Protein 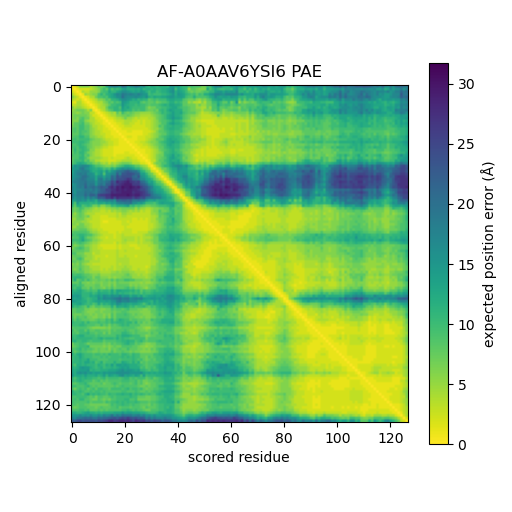AF-A0AAV6YSI6-F1 (afdb_monomer)

Secondary structure (DSSP, 8-state):
-EETTEEPPPPPPP--EEEEETTEEEE---GGGS--------TT--SEEEEE---SSSSS-PPPEEEEE--TTTEEE-TTSSS-EEEPTTEEEETTEEEETTPBPSS-TTEEEETTTEEEEEEE---

Sequence (127 aa):
QYSGGRWILLEPVLTDATFRNPRAVDCQIPLDVAQSDGMEPVDEKPIARWRVKVSNDGDLFSNFKSMTLYDGACQTCDPLSDGLCTLKEKTCNIDGLCYAEGDPNPTSPCLLCKPSVSKLTWSIAES

Mean predicted aligned error: 8.45 Å

Nearest PDB structures (foldseek):
  4nzd-assembly1_A  TM=4.427E-01  e=7.803E+00  Homo sapiens

Organism: Engystomops pustulosus (NCBI:txid76066)

Solvent-accessible surface area (backbone atoms only — not comparable to full-atom values): 8100 Å² total; per-residue (Å²): 78,78,58,95,94,41,82,46,85,66,85,87,81,88,69,76,64,49,83,72,52,103,89,44,67,49,64,74,79,76,64,83,75,44,67,62,85,69,100,64,100,57,79,36,61,45,64,33,74,48,73,49,62,56,57,91,79,83,77,64,64,50,77,70,44,82,46,76,45,58,57,73,88,35,39,50,64,50,90,85,46,101,57,54,27,40,62,41,85,62,27,17,48,44,95,88,40,72,39,48,56,67,41,58,40,95,90,45,73,62,24,19,28,36,40,91,83,33,37,58,48,78,33,77,60,82,132

Structure (mmCIF, N/CA/C/O backbone):
data_AF-A0AAV6YSI6-F1
#
_entry.id   AF-A0AAV6YSI6-F1
#
loop_
_atom_site.group_PDB
_atom_site.id
_atom_site.type_symbol
_atom_site.label_atom_id
_atom_site.label_alt_id
_atom_site.label_comp_id
_atom_site.label_asym_id
_atom_site.label_entity_id
_atom_site.label_seq_id
_atom_site.pdbx_PDB_ins_code
_atom_site.Cartn_x
_atom_site.Cartn_y
_atom_site.Cartn_z
_atom_site.occupancy
_atom_site.B_iso_or_equiv
_atom_site.auth_seq_id
_atom_site.auth_comp_id
_atom_site.auth_asym_id
_atom_site.auth_atom_id
_atom_site.pdbx_PDB_model_num
ATOM 1 N N . GLN A 1 1 ? 4.072 -12.914 -2.400 1.00 61.34 1 GLN A N 1
ATOM 2 C CA . GLN A 1 1 ? 3.377 -13.590 -1.281 1.00 61.34 1 GLN A CA 1
ATOM 3 C C . GLN A 1 1 ? 4.213 -13.464 -0.014 1.00 61.34 1 GLN A C 1
ATOM 5 O O . GLN A 1 1 ? 5.431 -13.438 -0.126 1.00 61.34 1 GLN A O 1
ATOM 10 N N . TYR A 1 2 ? 3.612 -13.369 1.172 1.00 60.16 2 TYR A N 1
ATOM 11 C CA . TYR A 1 2 ? 4.352 -13.383 2.440 1.00 60.16 2 TYR A CA 1
ATOM 12 C C . TYR A 1 2 ? 4.122 -14.711 3.160 1.00 60.16 2 TYR A C 1
ATOM 14 O O . TYR A 1 2 ? 2.977 -15.065 3.419 1.00 60.16 2 TYR A O 1
ATOM 22 N N . SER A 1 3 ? 5.188 -15.447 3.473 1.00 62.44 3 SER A N 1
ATOM 23 C CA . SER A 1 3 ? 5.100 -16.737 4.167 1.00 62.44 3 SER A CA 1
ATOM 24 C C . SER A 1 3 ? 6.319 -16.943 5.066 1.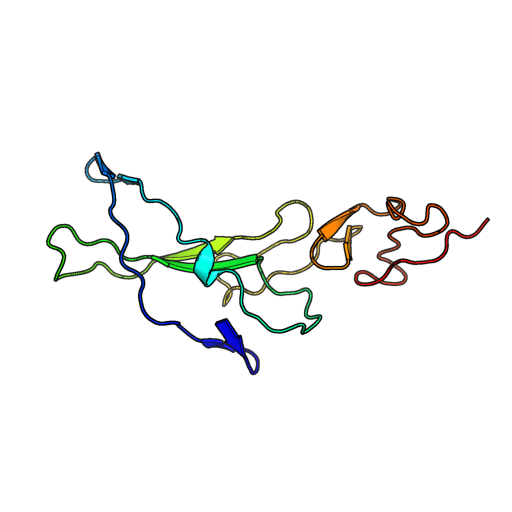00 62.44 3 SER A C 1
ATOM 26 O O . SER A 1 3 ? 7.438 -16.584 4.695 1.00 62.44 3 SER A O 1
ATOM 28 N N . GLY A 1 4 ? 6.100 -17.464 6.279 1.00 60.56 4 GLY A N 1
ATOM 29 C CA . GLY A 1 4 ? 7.172 -17.760 7.238 1.00 60.56 4 GLY A CA 1
ATOM 30 C C . GLY A 1 4 ? 8.029 -16.552 7.643 1.00 60.56 4 GLY A C 1
ATOM 31 O O . GLY A 1 4 ? 9.232 -16.702 7.829 1.00 60.56 4 GLY A O 1
ATOM 32 N N . GLY A 1 5 ? 7.443 -15.350 7.722 1.00 63.06 5 GLY A N 1
ATOM 33 C CA . GLY A 1 5 ? 8.166 -14.130 8.110 1.00 63.06 5 GLY A CA 1
ATOM 34 C C . GLY A 1 5 ? 8.964 -13.457 6.986 1.00 63.06 5 GLY A C 1
ATOM 35 O O . GLY A 1 5 ? 9.754 -12.556 7.253 1.00 63.06 5 GLY A O 1
ATOM 36 N N . ARG A 1 6 ? 8.798 -13.887 5.726 1.00 68.06 6 ARG A N 1
ATOM 37 C CA . ARG A 1 6 ? 9.542 -13.331 4.588 1.00 68.06 6 ARG A CA 1
ATOM 38 C C . ARG A 1 6 ? 8.677 -13.176 3.341 1.00 68.06 6 ARG A C 1
ATOM 40 O O . ARG A 1 6 ? 7.799 -13.988 3.052 1.00 68.06 6 ARG A O 1
ATOM 47 N N . TRP A 1 7 ? 8.989 -12.156 2.545 1.00 68.06 7 TRP A N 1
ATOM 48 C CA . TRP A 1 7 ? 8.431 -12.000 1.205 1.00 68.06 7 TRP A CA 1
ATOM 49 C C . TRP A 1 7 ? 9.021 -13.024 0.235 1.00 68.06 7 TRP A C 1
ATOM 51 O O . TRP A 1 7 ? 10.231 -13.080 0.011 1.00 68.06 7 TRP A O 1
ATOM 61 N N . ILE A 1 8 ? 8.138 -13.801 -0.376 1.00 72.56 8 ILE A N 1
ATOM 62 C CA . ILE A 1 8 ? 8.409 -14.707 -1.485 1.00 72.56 8 ILE A CA 1
ATOM 63 C C . ILE A 1 8 ? 7.997 -14.001 -2.777 1.00 72.56 8 ILE A C 1
ATOM 65 O O . ILE A 1 8 ? 6.864 -13.514 -2.909 1.00 72.56 8 ILE A O 1
ATOM 69 N N . LEU A 1 9 ? 8.933 -13.933 -3.723 1.00 73.88 9 LEU A N 1
ATOM 70 C CA . LEU A 1 9 ? 8.659 -13.444 -5.069 1.00 73.88 9 LEU A CA 1
ATOM 71 C C . LEU A 1 9 ? 7.838 -14.486 -5.816 1.00 73.88 9 LEU A C 1
ATOM 73 O O . LEU A 1 9 ? 8.229 -15.648 -5.889 1.00 73.88 9 LEU A O 1
ATOM 77 N N . LEU A 1 10 ? 6.704 -14.041 -6.343 1.00 74.31 10 LEU A N 1
ATOM 78 C CA . LEU A 1 10 ? 5.900 -14.825 -7.267 1.00 74.31 10 LEU A CA 1
ATOM 79 C C . LEU A 1 10 ? 6.513 -14.757 -8.668 1.00 74.31 10 LEU A C 1
ATOM 81 O O . LEU A 1 10 ? 7.452 -13.987 -8.907 1.00 74.31 10 LEU A O 1
ATOM 85 N N . GLU A 1 11 ? 5.983 -15.572 -9.576 1.00 80.62 11 GLU A N 1
ATOM 86 C CA . GLU A 1 11 ? 6.378 -15.533 -10.980 1.00 80.62 11 GLU A CA 1
ATOM 87 C C . GLU A 1 11 ? 6.220 -14.110 -11.545 1.00 80.62 11 GLU A C 1
ATOM 89 O O . GLU A 1 11 ? 5.257 -13.407 -11.214 1.00 80.62 11 GLU A O 1
ATOM 94 N N . PRO A 1 12 ? 7.190 -13.637 -12.345 1.00 82.31 12 PRO A N 1
ATOM 95 C CA . PRO A 1 12 ? 7.142 -12.294 -12.892 1.00 82.31 12 PRO A CA 1
ATOM 96 C C . PRO A 1 12 ? 5.983 -12.170 -13.881 1.00 82.31 12 PRO A C 1
ATOM 98 O O . PRO A 1 12 ? 5.904 -12.906 -14.861 1.00 82.31 12 PRO A O 1
ATOM 101 N N . VAL A 1 13 ? 5.114 -11.192 -13.641 1.00 86.50 13 VAL A N 1
ATOM 102 C CA . VAL A 1 13 ? 4.039 -10.824 -14.563 1.00 86.50 13 VAL A CA 1
ATOM 103 C C . VAL A 1 13 ? 4.532 -9.690 -15.454 1.00 86.50 13 VAL A C 1
ATOM 105 O O . VAL A 1 13 ? 4.959 -8.646 -14.955 1.00 86.50 13 VAL A O 1
ATOM 108 N N . LEU A 1 14 ? 4.478 -9.901 -16.768 1.00 88.50 14 LEU A N 1
ATOM 109 C CA . LEU A 1 14 ? 4.740 -8.862 -17.758 1.00 88.50 14 LEU A CA 1
ATOM 110 C C . LEU A 1 14 ? 3.450 -8.092 -18.036 1.00 88.50 14 LEU A C 1
ATOM 112 O O . LEU A 1 14 ? 2.384 -8.681 -18.191 1.00 88.50 14 LEU A O 1
ATOM 116 N N . THR A 1 15 ? 3.562 -6.770 -18.082 1.00 90.12 15 THR A N 1
ATOM 117 C CA . THR A 1 15 ? 2.461 -5.862 -18.404 1.00 90.12 15 THR A CA 1
ATOM 118 C C . THR A 1 15 ? 2.960 -4.840 -19.412 1.00 90.12 15 THR A C 1
ATOM 120 O O . THR A 1 15 ? 4.096 -4.366 -19.304 1.00 90.12 15 THR A O 1
ATOM 123 N N . ASP A 1 16 ? 2.122 -4.513 -20.390 1.00 91.44 16 ASP A N 1
ATOM 124 C CA . ASP A 1 16 ? 2.438 -3.467 -21.351 1.00 91.44 16 ASP A CA 1
ATOM 125 C C . ASP A 1 16 ? 2.460 -2.104 -20.653 1.00 91.44 16 ASP A C 1
ATOM 127 O O . ASP A 1 16 ? 1.635 -1.790 -19.786 1.00 91.44 16 ASP A O 1
ATOM 131 N N . ALA A 1 17 ? 3.416 -1.268 -21.052 1.00 93.44 17 ALA A N 1
ATOM 132 C CA . ALA A 1 17 ? 3.567 0.081 -20.535 1.00 93.44 17 ALA A CA 1
ATOM 133 C C . ALA A 1 17 ? 3.472 1.106 -21.668 1.00 93.44 17 ALA A C 1
ATOM 135 O O . ALA A 1 17 ? 4.018 0.929 -22.755 1.00 93.44 17 ALA A O 1
ATOM 136 N N . THR A 1 18 ? 2.806 2.222 -21.396 1.00 95.31 18 THR A N 1
ATOM 137 C CA . THR A 1 18 ? 2.740 3.365 -22.302 1.00 95.31 18 THR A CA 1
ATOM 138 C C . THR A 1 18 ? 3.902 4.305 -22.013 1.00 95.31 18 THR A C 1
ATOM 140 O O . THR A 1 18 ? 4.038 4.828 -20.904 1.00 95.31 18 THR A O 1
ATOM 143 N N . PHE A 1 19 ? 4.741 4.555 -23.017 1.00 94.69 19 PHE A N 1
ATOM 144 C CA . PHE A 1 19 ? 5.813 5.538 -22.904 1.00 94.69 19 PHE A CA 1
ATOM 145 C C . PHE A 1 19 ? 5.244 6.951 -22.723 1.00 94.69 19 PHE A C 1
ATOM 147 O O . PHE A 1 19 ? 4.370 7.379 -23.479 1.00 94.69 19 PHE A O 1
ATOM 154 N N . ARG A 1 20 ? 5.764 7.696 -21.739 1.00 96.50 20 ARG A N 1
ATOM 155 C CA . ARG A 1 20 ? 5.401 9.105 -21.524 1.00 96.50 20 ARG A CA 1
ATOM 156 C C . ARG A 1 20 ? 6.527 10.044 -21.905 1.00 96.50 20 ARG A C 1
ATOM 158 O O . ARG A 1 20 ? 6.322 10.979 -22.670 1.00 96.50 20 ARG A O 1
ATOM 165 N N . ASN A 1 21 ? 7.707 9.819 -21.343 1.00 94.88 21 ASN A N 1
ATOM 166 C CA . ASN A 1 21 ? 8.926 10.566 -21.630 1.00 94.88 21 ASN A CA 1
ATOM 167 C C . ASN A 1 21 ? 10.140 9.752 -21.136 1.00 94.88 21 ASN A C 1
ATOM 169 O O . ASN A 1 21 ? 9.955 8.739 -20.463 1.00 94.88 21 ASN A O 1
ATOM 173 N N . PRO A 1 22 ? 11.390 10.180 -21.394 1.00 92.12 22 PRO A N 1
ATOM 174 C CA . PRO A 1 22 ? 12.576 9.409 -21.004 1.00 92.12 22 PRO A CA 1
ATOM 175 C C . PRO A 1 22 ? 12.734 9.117 -19.500 1.00 92.12 22 PRO A C 1
ATOM 177 O O . PRO A 1 22 ? 13.629 8.368 -19.124 1.00 92.12 22 PRO A O 1
ATOM 180 N N . ARG A 1 23 ? 11.915 9.718 -18.625 1.00 91.06 23 ARG A N 1
ATOM 181 C CA . ARG A 1 23 ? 11.923 9.487 -17.173 1.00 91.06 23 ARG A CA 1
ATOM 182 C C . ARG A 1 23 ? 10.655 8.806 -16.652 1.00 91.06 23 ARG A C 1
ATOM 184 O O . ARG A 1 23 ? 10.592 8.544 -15.455 1.00 91.06 23 ARG A O 1
ATOM 191 N N . ALA A 1 24 ? 9.657 8.549 -17.499 1.00 93.19 24 ALA A N 1
ATOM 192 C CA . ALA A 1 24 ? 8.361 8.042 -17.060 1.00 93.19 24 ALA A CA 1
ATOM 193 C C . ALA A 1 24 ? 7.686 7.130 -18.094 1.00 93.19 24 ALA A C 1
ATOM 195 O O . ALA A 1 24 ? 7.641 7.422 -19.293 1.00 93.19 24 ALA A O 1
ATOM 196 N N . VAL A 1 25 ? 7.096 6.053 -17.580 1.00 94.38 25 VAL A N 1
ATOM 197 C CA . VAL A 1 25 ? 6.209 5.127 -18.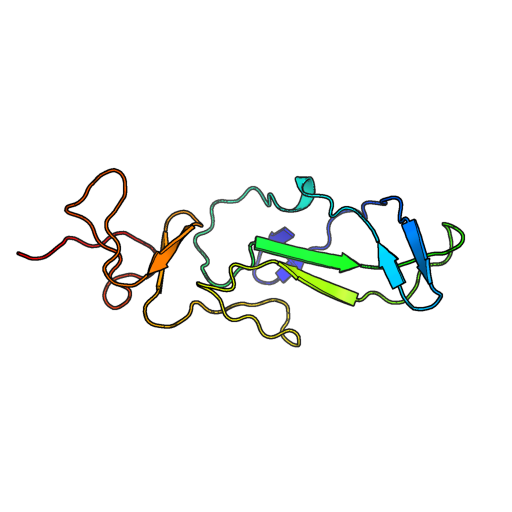286 1.00 94.38 25 VAL A CA 1
ATOM 198 C C . VAL A 1 25 ? 4.993 4.861 -17.400 1.00 94.38 25 VAL A C 1
ATOM 200 O O . VAL A 1 25 ? 5.131 4.833 -16.176 1.00 94.38 25 VAL A O 1
ATOM 203 N N . ASP A 1 26 ? 3.832 4.645 -18.010 1.00 93.94 26 ASP A N 1
ATOM 204 C CA . ASP A 1 26 ? 2.591 4.327 -17.299 1.00 93.94 26 ASP A CA 1
ATOM 205 C C . ASP A 1 26 ? 2.225 2.861 -17.555 1.00 93.94 26 ASP A C 1
ATOM 207 O O . ASP A 1 26 ? 2.225 2.420 -18.702 1.00 93.94 26 ASP A O 1
ATOM 211 N N . CYS A 1 27 ? 1.890 2.100 -16.514 1.00 90.69 27 CYS A N 1
ATOM 212 C CA . CYS A 1 27 ? 1.456 0.706 -16.635 1.00 90.69 27 CYS A CA 1
ATOM 213 C C . CYS A 1 27 ? 0.290 0.414 -15.690 1.00 90.69 27 CYS A C 1
ATOM 215 O O . CYS A 1 27 ? 0.118 1.085 -14.669 1.00 90.69 27 CYS A O 1
ATOM 217 N N . GLN A 1 28 ? -0.523 -0.581 -16.043 1.00 88.56 28 GLN A N 1
ATOM 218 C CA . GLN A 1 28 ? -1.583 -1.071 -15.166 1.00 88.56 28 GLN A CA 1
ATOM 219 C C . GLN A 1 28 ? -0.999 -2.065 -14.163 1.00 88.56 28 GLN A C 1
ATOM 221 O O . GLN A 1 28 ? -0.223 -2.950 -14.532 1.00 88.56 28 GLN A O 1
ATOM 226 N N . ILE A 1 29 ? -1.375 -1.914 -12.892 1.00 83.12 29 ILE A N 1
ATOM 227 C CA . ILE A 1 29 ? -0.924 -2.807 -11.825 1.00 83.12 29 ILE A CA 1
ATOM 228 C C . ILE A 1 29 ? -1.728 -4.113 -11.920 1.00 83.12 29 ILE A C 1
ATOM 230 O O . ILE A 1 29 ? -2.958 -4.056 -11.874 1.00 83.12 29 ILE A O 1
ATOM 234 N N . PRO A 1 30 ? -1.076 -5.285 -12.023 1.00 77.00 30 PRO A N 1
ATOM 235 C CA . PRO A 1 30 ? -1.776 -6.562 -12.019 1.00 77.00 30 PRO A CA 1
ATOM 236 C C . PRO A 1 30 ? -2.356 -6.827 -10.621 1.00 77.00 30 PRO A C 1
ATOM 238 O O . PRO A 1 30 ? -1.623 -7.132 -9.675 1.00 77.00 30 PRO A O 1
ATOM 241 N N . LEU A 1 31 ? -3.677 -6.669 -10.491 1.00 65.75 31 LEU A N 1
ATOM 242 C CA . LEU A 1 31 ? -4.420 -6.818 -9.232 1.00 65.75 31 LEU A CA 1
ATOM 243 C C . LEU A 1 31 ? -4.573 -8.284 -8.801 1.00 65.75 31 LEU A C 1
ATOM 245 O O . LEU A 1 31 ? -4.685 -8.556 -7.608 1.00 65.75 31 LEU A O 1
ATOM 249 N N . ASP A 1 32 ? -4.486 -9.227 -9.740 1.00 60.31 32 ASP A N 1
ATOM 250 C CA . ASP A 1 32 ? -4.678 -10.664 -9.484 1.00 60.31 32 ASP A CA 1
ATOM 251 C C . ASP A 1 32 ? -3.591 -11.264 -8.572 1.00 60.31 32 ASP A C 1
ATOM 253 O O . ASP A 1 32 ? -3.775 -12.308 -7.957 1.00 60.31 32 ASP A O 1
ATOM 257 N N . VAL A 1 33 ? -2.456 -10.573 -8.432 1.00 53.81 33 VAL A N 1
ATOM 258 C CA . VAL A 1 33 ? -1.310 -10.992 -7.605 1.00 53.81 33 VAL A CA 1
ATOM 259 C C . VAL A 1 33 ? -1.414 -10.467 -6.161 1.00 53.81 33 VAL A C 1
ATOM 261 O O . VAL A 1 33 ? -0.666 -10.898 -5.282 1.00 53.81 33 VAL A O 1
ATOM 264 N N . ALA A 1 34 ? -2.335 -9.531 -5.897 1.00 50.22 34 ALA A N 1
ATOM 265 C CA . ALA A 1 34 ? -2.535 -8.926 -4.578 1.00 50.22 34 ALA A CA 1
ATOM 266 C C . ALA A 1 34 ? -3.339 -9.818 -3.618 1.00 50.22 34 ALA A C 1
ATOM 268 O O . ALA A 1 34 ? -3.312 -9.601 -2.410 1.00 50.22 34 ALA A O 1
ATOM 269 N N . GLN A 1 35 ? -4.013 -10.850 -4.126 1.00 47.72 35 GLN A N 1
ATOM 270 C CA . GLN A 1 35 ? -4.716 -11.821 -3.296 1.00 47.72 35 GLN A CA 1
ATOM 271 C C . GLN A 1 35 ? -3.755 -12.948 -2.913 1.00 47.72 35 GLN A C 1
ATOM 273 O O . GLN A 1 35 ? -3.776 -14.036 -3.483 1.00 47.72 35 GLN A O 1
ATOM 278 N N . SER A 1 36 ? -2.871 -12.699 -1.940 1.00 44.56 36 SER A N 1
ATOM 279 C CA . SER A 1 36 ? -2.302 -13.827 -1.205 1.00 44.56 36 SER A CA 1
ATOM 280 C C . SER A 1 36 ? -3.407 -14.424 -0.343 1.00 44.56 36 SER A C 1
ATOM 282 O O . SER A 1 36 ? -3.653 -13.963 0.768 1.00 44.56 36 SER A O 1
ATOM 284 N N . ASP A 1 37 ? -4.068 -15.424 -0.914 1.00 43.62 37 ASP A N 1
ATOM 285 C CA . ASP A 1 37 ? -4.896 -16.408 -0.233 1.00 43.62 37 ASP A CA 1
ATOM 286 C C . ASP A 1 37 ? -4.161 -16.908 1.025 1.00 43.62 37 ASP A C 1
ATOM 288 O O . ASP A 1 37 ? -3.021 -17.383 0.951 1.00 43.62 37 ASP A O 1
ATOM 292 N N . GLY A 1 38 ? -4.762 -16.682 2.193 1.00 39.94 38 GLY A N 1
ATOM 293 C CA . GLY A 1 38 ? -4.138 -16.944 3.488 1.00 39.94 38 GLY A CA 1
ATOM 294 C C . GLY A 1 38 ? -4.599 -15.977 4.571 1.00 39.94 38 GLY A C 1
ATOM 295 O O . GLY A 1 38 ? -3.942 -14.976 4.850 1.00 39.94 38 GLY A O 1
ATOM 296 N N . MET A 1 39 ? -5.725 -16.324 5.191 1.00 39.59 39 MET A N 1
ATOM 297 C CA . MET A 1 39 ? -6.249 -15.772 6.438 1.00 39.59 39 MET A CA 1
ATOM 298 C C . MET A 1 39 ? -5.233 -15.957 7.579 1.00 39.59 39 MET A C 1
ATOM 300 O O . MET A 1 39 ? -5.317 -16.895 8.359 1.00 39.59 39 MET A O 1
ATOM 304 N N . GLU A 1 40 ? -4.249 -15.067 7.651 1.00 45.12 40 GLU A N 1
ATOM 305 C CA . GLU A 1 40 ? -3.341 -14.915 8.785 1.00 45.12 40 GLU A CA 1
ATOM 306 C C . GLU A 1 40 ? -3.525 -13.485 9.312 1.00 45.12 40 GLU A C 1
ATOM 308 O O . GLU A 1 40 ? -3.123 -12.545 8.613 1.00 45.12 40 GLU A O 1
ATOM 313 N N . PRO A 1 41 ? -4.134 -13.294 10.498 1.00 47.31 41 PRO A N 1
ATOM 314 C CA . PRO A 1 41 ? -4.322 -11.984 11.110 1.00 47.31 41 PRO A CA 1
ATOM 315 C C . PRO A 1 41 ? -2.954 -11.460 11.551 1.00 47.31 41 PRO A C 1
ATOM 317 O O . PRO A 1 41 ? -2.490 -11.709 12.660 1.00 47.31 41 PRO A O 1
ATOM 320 N N . VAL A 1 42 ? -2.243 -10.821 10.627 1.00 51.44 42 VAL A N 1
ATOM 321 C CA . VAL A 1 42 ? -0.958 -10.183 10.902 1.00 51.44 42 VAL A CA 1
ATOM 322 C C . VAL A 1 42 ? -1.012 -8.782 10.318 1.00 51.44 42 VAL A C 1
ATOM 324 O O . VAL A 1 42 ? -0.655 -8.538 9.165 1.00 51.44 42 VAL A O 1
ATOM 327 N N . ASP A 1 43 ? -1.469 -7.873 11.166 1.00 60.16 43 ASP A N 1
ATOM 328 C CA . ASP A 1 43 ? -1.762 -6.448 10.974 1.00 60.16 43 ASP A CA 1
ATOM 329 C C . ASP A 1 43 ? -0.612 -5.537 10.569 1.00 60.16 43 ASP A C 1
ATOM 331 O O . ASP A 1 43 ? -0.749 -4.316 10.482 1.00 60.16 43 ASP A O 1
ATOM 335 N N . GLU A 1 44 ? 0.524 -6.136 10.259 1.00 58.53 44 GLU A N 1
ATOM 336 C CA . GLU A 1 44 ? 1.720 -5.446 9.800 1.00 58.53 44 GLU A CA 1
ATOM 337 C C . GLU A 1 44 ? 1.926 -5.580 8.287 1.00 58.53 44 GLU A C 1
ATOM 339 O O . GLU A 1 44 ? 2.910 -5.084 7.729 1.00 58.53 44 GLU A O 1
ATOM 344 N N . LYS A 1 45 ? 1.011 -6.269 7.595 1.00 62.97 45 LYS A N 1
ATOM 345 C CA . LYS A 1 45 ? 1.153 -6.547 6.168 1.00 62.97 45 LYS A CA 1
ATOM 346 C C . LYS A 1 45 ? 0.490 -5.452 5.320 1.00 62.97 45 LYS A C 1
ATOM 348 O O . LYS A 1 45 ? -0.677 -5.125 5.545 1.00 62.97 45 LYS A O 1
ATOM 353 N N . PRO A 1 46 ? 1.206 -4.889 4.332 1.00 66.44 46 PRO A N 1
ATOM 354 C CA . PRO A 1 46 ? 0.600 -4.052 3.307 1.00 66.44 46 PRO A CA 1
ATOM 355 C C . PRO A 1 46 ? -0.360 -4.874 2.444 1.00 66.44 46 PRO A C 1
ATOM 357 O O . PRO A 1 46 ? -0.180 -6.082 2.291 1.00 66.44 46 PRO A O 1
ATOM 360 N N . ILE A 1 47 ? -1.314 -4.189 1.810 1.00 76.50 47 ILE A N 1
ATOM 361 C CA . ILE A 1 47 ? -2.266 -4.766 0.849 1.00 76.50 47 ILE A CA 1
ATOM 362 C C . ILE A 1 47 ? -1.522 -5.555 -0.239 1.00 76.50 47 ILE A C 1
ATOM 364 O O . ILE A 1 47 ? -1.930 -6.655 -0.594 1.00 76.50 47 ILE A O 1
ATOM 368 N N . ALA A 1 48 ? -0.415 -5.015 -0.762 1.00 78.38 48 ALA A N 1
ATOM 369 C CA . ALA A 1 48 ? 0.432 -5.716 -1.726 1.00 78.38 48 ALA A CA 1
ATOM 370 C C . ALA A 1 48 ? 1.836 -5.102 -1.841 1.00 78.38 48 ALA A C 1
ATOM 372 O O . ALA A 1 48 ? 2.071 -3.946 -1.480 1.00 78.38 48 ALA A O 1
ATOM 373 N N . ARG A 1 49 ? 2.787 -5.869 -2.393 1.00 81.38 49 ARG A N 1
ATOM 374 C CA . ARG A 1 49 ? 4.154 -5.405 -2.676 1.00 81.38 49 ARG A CA 1
ATOM 375 C C . ARG A 1 49 ? 4.686 -6.001 -3.978 1.00 81.38 49 ARG A C 1
ATOM 377 O O . ARG A 1 49 ? 4.643 -7.214 -4.169 1.00 81.38 49 ARG A O 1
ATOM 384 N N . TRP A 1 50 ? 5.262 -5.155 -4.830 1.00 85.50 50 TRP A N 1
ATOM 385 C CA . TRP A 1 50 ? 5.856 -5.531 -6.116 1.00 85.50 50 TRP A CA 1
ATOM 386 C C . TRP A 1 50 ? 7.318 -5.102 -6.210 1.00 85.50 50 TRP A C 1
ATOM 388 O O . TRP A 1 50 ? 7.745 -4.119 -5.603 1.00 85.50 50 TRP A O 1
ATOM 398 N N . ARG A 1 51 ? 8.085 -5.828 -7.026 1.00 87.94 51 ARG A N 1
ATOM 399 C CA . ARG A 1 51 ? 9.387 -5.388 -7.537 1.00 87.94 51 ARG A CA 1
ATOM 400 C C . ARG A 1 51 ? 9.220 -5.056 -9.013 1.00 87.94 51 ARG A C 1
ATOM 402 O O . ARG A 1 51 ? 9.139 -5.957 -9.838 1.00 87.94 51 ARG A O 1
ATOM 409 N N . VAL A 1 52 ? 9.159 -3.771 -9.326 1.00 90.19 52 VAL A N 1
ATOM 410 C CA . VAL A 1 52 ? 8.917 -3.266 -10.677 1.00 90.19 52 VAL A CA 1
ATOM 411 C C . VAL A 1 52 ? 10.242 -3.123 -11.410 1.00 90.19 52 VAL A C 1
ATOM 413 O O . VAL A 1 52 ? 11.196 -2.561 -10.870 1.00 90.19 52 VAL A O 1
ATOM 416 N N . LYS A 1 53 ? 10.295 -3.629 -12.639 1.00 93.00 53 LYS A N 1
ATOM 417 C CA . LYS A 1 53 ? 11.405 -3.453 -13.577 1.00 93.00 53 LYS A CA 1
ATOM 418 C C . LYS A 1 53 ? 10.847 -2.945 -14.898 1.00 93.00 53 LYS A C 1
ATOM 420 O O . LYS A 1 53 ? 9.717 -3.275 -15.242 1.00 93.00 53 LYS A O 1
ATOM 425 N N . VAL A 1 54 ? 11.648 -2.178 -15.628 1.00 93.56 54 VAL A N 1
ATOM 426 C CA . VAL A 1 54 ? 11.268 -1.634 -16.935 1.00 93.56 54 VAL A CA 1
ATOM 427 C C . VAL A 1 54 ? 12.269 -2.112 -17.977 1.00 93.56 54 VAL A C 1
ATOM 429 O O . VAL A 1 54 ? 13.470 -2.161 -17.706 1.00 93.56 54 VAL A O 1
ATOM 432 N N . SER A 1 55 ? 11.767 -2.465 -19.153 1.00 93.62 55 SER A N 1
ATOM 433 C CA . SER A 1 55 ? 12.553 -2.786 -20.340 1.00 93.62 55 SER A CA 1
ATOM 434 C C . SER A 1 55 ? 12.000 -1.999 -21.527 1.00 93.62 55 SER A C 1
ATOM 436 O O . SER A 1 55 ? 10.803 -1.714 -21.584 1.00 93.62 55 SER A O 1
ATOM 438 N N . ASN A 1 56 ? 12.881 -1.612 -22.444 1.00 92.06 56 ASN A N 1
ATOM 439 C CA . ASN A 1 56 ? 12.535 -0.979 -23.715 1.00 92.06 56 ASN A CA 1
ATOM 440 C C . ASN A 1 56 ? 12.592 -1.950 -24.908 1.00 92.06 56 ASN A C 1
ATOM 442 O O . ASN A 1 56 ? 12.200 -1.552 -26.001 1.00 92.06 56 ASN A O 1
ATOM 446 N N . ASP A 1 57 ? 13.099 -3.171 -24.719 1.00 90.94 57 ASP A N 1
ATOM 447 C CA . ASP A 1 57 ? 13.269 -4.194 -25.761 1.00 90.94 57 ASP A CA 1
ATOM 448 C C . ASP A 1 57 ? 12.567 -5.526 -25.439 1.00 90.94 57 ASP A C 1
ATOM 450 O O . ASP A 1 57 ? 12.436 -6.372 -26.314 1.00 90.94 57 ASP A O 1
ATOM 454 N N . GLY A 1 58 ? 12.066 -5.694 -24.213 1.00 89.00 58 GLY A N 1
ATOM 455 C CA . GLY A 1 58 ? 11.421 -6.918 -23.736 1.00 89.00 58 GLY A CA 1
ATOM 456 C C . GLY A 1 58 ? 12.391 -7.981 -23.212 1.00 89.00 58 GLY A C 1
ATOM 457 O O . GLY A 1 58 ? 11.938 -8.933 -22.580 1.00 89.00 58 GLY A O 1
ATOM 458 N N . ASP A 1 59 ? 13.702 -7.793 -23.393 1.00 89.62 59 ASP A N 1
ATOM 459 C CA . ASP A 1 59 ? 14.737 -8.780 -23.071 1.00 89.62 59 ASP A CA 1
ATOM 460 C C . ASP A 1 59 ? 15.637 -8.308 -21.921 1.00 89.62 59 ASP A C 1
ATOM 462 O O . ASP A 1 59 ? 15.858 -9.030 -20.941 1.00 89.62 59 ASP A O 1
ATOM 466 N N . LEU A 1 60 ? 16.147 -7.075 -21.998 1.00 93.75 60 LEU A N 1
ATOM 467 C CA . LEU A 1 60 ? 16.996 -6.487 -20.972 1.00 93.75 60 LEU A CA 1
ATOM 468 C C . LEU A 1 60 ? 16.175 -5.586 -20.051 1.00 93.75 60 LEU A C 1
ATOM 470 O O . LEU A 1 60 ? 15.596 -4.581 -20.460 1.00 93.75 60 LEU A O 1
ATOM 474 N N . PHE A 1 61 ? 16.172 -5.920 -18.763 1.00 93.62 61 PHE A N 1
ATOM 475 C CA . PHE A 1 61 ? 15.418 -5.189 -17.748 1.00 93.62 61 PHE A CA 1
ATOM 476 C C . PHE A 1 61 ? 16.325 -4.358 -16.845 1.00 93.62 61 PHE A C 1
ATOM 478 O O . PHE A 1 61 ? 17.442 -4.752 -16.504 1.00 93.62 61 PHE A O 1
ATOM 485 N N . SER A 1 62 ? 15.791 -3.231 -16.377 1.00 94.38 62 SER A N 1
ATOM 486 C CA . SER A 1 62 ? 16.419 -2.396 -15.358 1.00 94.38 62 SER A CA 1
ATOM 487 C C . SER A 1 62 ? 16.639 -3.140 -14.031 1.00 94.38 62 SER A C 1
ATOM 489 O O . SER A 1 62 ? 16.090 -4.218 -13.763 1.00 94.38 62 SER A O 1
ATOM 491 N N . ASN A 1 63 ? 17.372 -2.501 -13.114 1.00 94.06 63 ASN A N 1
ATOM 492 C CA . ASN A 1 63 ? 17.267 -2.853 -11.700 1.00 94.06 63 ASN A CA 1
ATOM 493 C C . ASN A 1 63 ? 15.819 -2.682 -11.214 1.00 94.06 63 ASN A C 1
ATOM 495 O O . ASN A 1 63 ? 15.052 -1.881 -11.753 1.00 94.06 63 ASN A O 1
ATOM 499 N N . PHE A 1 64 ? 15.441 -3.448 -10.189 1.00 90.31 64 PHE A N 1
ATOM 500 C CA . PHE A 1 64 ? 14.089 -3.356 -9.655 1.00 90.31 64 PHE A CA 1
ATOM 501 C C . PHE A 1 64 ? 13.933 -2.167 -8.708 1.00 90.31 64 PHE A C 1
ATOM 503 O O . PHE A 1 64 ? 14.868 -1.768 -8.008 1.00 90.31 64 PHE A O 1
ATOM 510 N N . LYS A 1 65 ? 12.707 -1.660 -8.635 1.00 89.31 65 LYS A N 1
ATOM 511 C CA . LYS A 1 65 ? 12.236 -0.771 -7.577 1.00 89.31 65 LYS A CA 1
ATOM 512 C C . LYS A 1 65 ? 11.106 -1.446 -6.817 1.00 89.31 65 LYS A C 1
ATOM 514 O O . LYS A 1 65 ? 10.228 -2.058 -7.415 1.00 89.31 65 LYS A O 1
ATOM 519 N N . SER A 1 66 ? 11.156 -1.369 -5.494 1.00 85.56 66 SER A N 1
ATOM 520 C CA . SER A 1 66 ? 10.101 -1.907 -4.638 1.00 85.56 66 SER A CA 1
ATOM 521 C C . SER A 1 66 ? 8.946 -0.913 -4.564 1.00 85.56 66 SER A C 1
ATOM 523 O O . SER A 1 66 ? 9.169 0.269 -4.319 1.00 85.56 66 SER A O 1
ATOM 525 N N . MET A 1 67 ? 7.723 -1.399 -4.736 1.00 85.38 67 MET A N 1
ATOM 526 C CA . MET A 1 67 ? 6.490 -0.635 -4.566 1.00 85.38 67 MET A CA 1
ATOM 527 C C . MET A 1 67 ? 5.601 -1.362 -3.563 1.00 85.38 67 MET A C 1
ATOM 529 O O . MET A 1 67 ? 5.443 -2.574 -3.662 1.00 85.38 67 MET A O 1
ATOM 533 N N . THR A 1 68 ? 5.040 -0.632 -2.600 1.00 83.25 68 THR A N 1
ATOM 534 C CA . THR A 1 68 ? 4.168 -1.181 -1.550 1.00 83.25 68 THR A CA 1
ATOM 535 C C . THR A 1 68 ? 2.847 -0.428 -1.565 1.00 83.25 68 THR A C 1
ATOM 537 O O . THR A 1 68 ? 2.853 0.796 -1.470 1.00 83.25 68 THR A O 1
ATOM 540 N N . LEU A 1 69 ? 1.741 -1.153 -1.698 1.00 82.81 69 LEU A N 1
ATOM 541 C CA . LEU A 1 69 ? 0.384 -0.629 -1.600 1.00 82.81 69 LEU A CA 1
ATOM 542 C C . LEU A 1 69 ? -0.162 -0.956 -0.215 1.00 82.81 69 LEU A C 1
ATOM 544 O O . LEU A 1 69 ? -0.120 -2.108 0.205 1.00 82.81 69 LEU A O 1
ATOM 548 N N . TYR A 1 70 ? -0.660 0.051 0.485 1.00 81.81 70 TYR A N 1
ATOM 549 C CA . TYR A 1 70 ? -1.163 -0.067 1.847 1.00 81.81 70 TYR A CA 1
ATOM 550 C C . TYR A 1 70 ? -2.259 0.969 2.093 1.00 81.81 70 TYR A C 1
ATOM 552 O O . TYR A 1 70 ? -2.372 1.940 1.338 1.00 81.81 70 TYR A O 1
ATOM 560 N N . ASP A 1 71 ? -3.051 0.771 3.146 1.00 82.50 71 ASP A N 1
ATOM 561 C CA . ASP A 1 71 ? -4.051 1.755 3.553 1.00 82.50 71 ASP A CA 1
ATOM 562 C C . ASP A 1 71 ? -3.366 2.895 4.317 1.00 82.50 71 ASP A C 1
ATOM 564 O O . ASP A 1 71 ? -2.989 2.753 5.479 1.00 82.50 71 ASP A O 1
ATOM 568 N N . GLY A 1 72 ? -3.198 4.046 3.665 1.00 84.94 72 GLY A N 1
ATOM 569 C CA . GLY A 1 72 ? -2.557 5.214 4.268 1.00 84.94 72 GLY A CA 1
ATOM 570 C C . GLY A 1 72 ? -3.338 5.847 5.425 1.00 84.94 72 GLY A C 1
ATOM 571 O O . GLY A 1 72 ? -2.754 6.637 6.169 1.00 84.94 72 GLY A O 1
ATOM 572 N N . ALA A 1 73 ? -4.621 5.531 5.615 1.00 81.25 73 ALA A N 1
ATOM 573 C CA . ALA A 1 73 ? -5.393 5.975 6.772 1.00 81.25 73 ALA A CA 1
ATOM 574 C C . ALA A 1 73 ? -5.083 5.128 8.014 1.00 81.25 73 ALA A C 1
ATOM 576 O O . ALA A 1 73 ? -4.984 5.689 9.103 1.00 81.25 73 ALA A O 1
ATOM 577 N N . CYS A 1 74 ? -4.834 3.825 7.841 1.00 80.50 74 CYS A N 1
ATOM 578 C CA . CYS A 1 74 ? -4.586 2.893 8.945 1.00 80.50 74 CYS A CA 1
ATOM 579 C C . CYS A 1 74 ? -3.128 2.529 9.177 1.00 80.50 74 CYS A C 1
ATOM 581 O O . CYS A 1 74 ? -2.766 2.162 10.289 1.00 80.50 74 CYS A O 1
ATOM 583 N N . GLN A 1 75 ? -2.289 2.580 8.153 1.00 84.62 75 GLN A N 1
ATOM 584 C CA . GLN A 1 75 ? -0.948 2.022 8.200 1.00 84.62 75 GLN A CA 1
ATOM 585 C C . GLN A 1 75 ? 0.103 3.097 7.936 1.00 84.62 75 GLN A C 1
ATOM 587 O O . GLN A 1 75 ? -0.096 4.051 7.181 1.00 84.62 75 GLN A O 1
ATOM 592 N N . THR A 1 76 ? 1.251 2.924 8.579 1.00 85.19 76 THR A N 1
ATOM 593 C CA . THR A 1 76 ? 2.487 3.628 8.252 1.00 85.19 76 THR A CA 1
ATOM 594 C C . THR A 1 76 ? 3.503 2.585 7.818 1.00 85.19 76 THR A C 1
ATOM 596 O O . THR A 1 76 ? 3.825 1.679 8.581 1.00 85.19 76 THR A O 1
ATOM 599 N N . CYS A 1 77 ? 3.998 2.690 6.588 1.00 83.31 77 CYS A N 1
ATOM 600 C CA . CYS A 1 77 ? 5.002 1.773 6.059 1.00 83.31 77 CYS A CA 1
ATOM 601 C C . CYS A 1 77 ? 6.290 2.541 5.782 1.00 83.31 77 CYS A C 1
ATOM 603 O O . CYS A 1 77 ? 6.267 3.579 5.118 1.00 83.31 77 CYS A O 1
ATOM 605 N N . ASP A 1 78 ? 7.415 2.015 6.254 1.00 77.56 78 ASP A N 1
ATOM 606 C CA . ASP A 1 78 ? 8.726 2.554 5.904 1.00 77.56 78 ASP A CA 1
ATOM 607 C C . ASP A 1 78 ? 9.119 2.067 4.492 1.00 77.56 78 ASP A C 1
ATOM 609 O O . ASP A 1 78 ? 9.181 0.856 4.256 1.00 77.56 78 ASP A O 1
ATOM 613 N N . PRO A 1 79 ? 9.388 2.969 3.528 1.00 68.50 79 PRO A N 1
ATOM 614 C CA . PRO A 1 79 ? 9.829 2.580 2.189 1.00 68.50 79 PRO A CA 1
ATOM 615 C C . PRO A 1 79 ? 11.178 1.842 2.173 1.00 68.50 79 PRO A C 1
ATOM 617 O O . PRO A 1 79 ? 11.465 1.141 1.200 1.00 68.50 79 PRO A O 1
ATOM 620 N N . LEU A 1 80 ? 11.999 1.999 3.216 1.00 67.19 80 LEU A N 1
ATOM 621 C CA . LEU A 1 80 ? 13.305 1.354 3.366 1.00 67.19 80 LEU A CA 1
ATOM 622 C C . LEU A 1 80 ? 13.238 0.022 4.118 1.00 67.19 80 LEU A C 1
ATOM 624 O O . LEU A 1 80 ? 14.185 -0.759 4.026 1.00 67.19 80 LEU A O 1
ATOM 628 N N . SER A 1 81 ? 12.142 -0.265 4.825 1.00 65.00 81 SER A N 1
ATOM 629 C CA . SER A 1 81 ? 11.970 -1.558 5.480 1.00 65.00 81 SER A CA 1
ATOM 630 C C . SER A 1 81 ? 11.697 -2.654 4.445 1.00 65.00 81 SER A C 1
ATOM 632 O O . SER A 1 81 ? 11.316 -2.406 3.289 1.00 65.00 81 SER A O 1
ATOM 634 N N . ASP A 1 82 ? 11.823 -3.911 4.872 1.00 68.38 82 ASP A N 1
ATOM 635 C CA . ASP A 1 82 ? 11.470 -5.096 4.081 1.00 68.38 82 ASP A CA 1
ATOM 636 C C . ASP A 1 82 ? 9.982 -5.153 3.674 1.00 68.38 82 ASP A C 1
ATOM 638 O O . ASP A 1 82 ? 9.523 -6.158 3.142 1.00 68.38 82 ASP A O 1
ATOM 642 N N . GLY A 1 83 ? 9.224 -4.064 3.825 1.00 68.06 83 GLY A N 1
ATOM 643 C CA . GLY A 1 83 ? 7.812 -3.961 3.480 1.00 68.06 83 GLY A CA 1
ATOM 644 C C . GLY A 1 83 ? 6.910 -4.285 4.646 1.00 68.06 83 GLY A C 1
ATOM 645 O O . GLY A 1 83 ? 5.801 -4.753 4.421 1.00 68.06 83 GLY A O 1
ATOM 646 N N . LEU A 1 84 ? 7.410 -4.071 5.862 1.00 73.69 84 LEU A N 1
ATOM 647 C CA . LEU A 1 84 ? 6.609 -4.132 7.0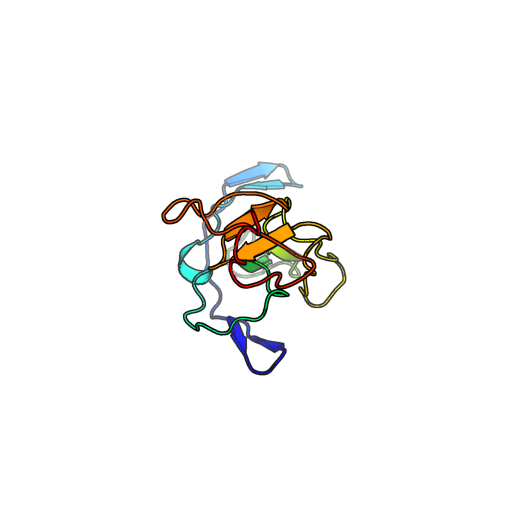70 1.00 73.69 84 LEU A CA 1
ATOM 648 C C . LEU A 1 84 ? 5.957 -2.770 7.294 1.00 73.69 84 LEU A C 1
ATOM 650 O O . LEU A 1 84 ? 6.599 -1.720 7.176 1.00 73.69 84 LEU A O 1
ATOM 654 N N . CYS A 1 85 ? 4.672 -2.825 7.594 1.00 79.50 85 CYS A N 1
ATOM 655 C CA . CYS A 1 85 ? 3.834 -1.695 7.934 1.00 79.50 85 CYS A CA 1
ATOM 656 C C . CYS A 1 85 ? 3.434 -1.805 9.399 1.00 79.50 85 CYS A C 1
ATOM 658 O O . CYS A 1 85 ? 3.378 -2.895 9.951 1.00 79.50 85 CYS A O 1
ATOM 660 N N . THR A 1 86 ? 3.125 -0.686 10.035 1.00 82.44 86 THR A N 1
ATOM 661 C CA . THR A 1 86 ? 2.563 -0.674 11.385 1.00 82.44 86 THR A CA 1
ATOM 662 C C . THR A 1 86 ? 1.216 0.019 11.367 1.00 82.44 86 THR A C 1
ATOM 664 O O . THR A 1 86 ? 1.026 1.009 10.654 1.00 82.44 86 THR A O 1
ATOM 667 N N . LEU A 1 87 ? 0.263 -0.494 12.148 1.00 81.62 87 LEU A N 1
ATOM 668 C CA . LEU A 1 87 ? -0.993 0.213 12.363 1.00 81.62 87 LEU A CA 1
ATOM 669 C C . LEU A 1 87 ? -0.734 1.517 13.110 1.00 81.62 87 LEU A C 1
ATOM 671 O O . LEU A 1 87 ? -0.030 1.547 14.125 1.00 81.62 87 LEU A O 1
ATOM 675 N N . LYS A 1 88 ? -1.365 2.581 12.628 1.00 87.25 88 LYS A N 1
ATOM 676 C CA . LYS A 1 88 ? -1.402 3.871 13.292 1.00 87.25 88 LYS A CA 1
ATOM 677 C C . LYS A 1 88 ? -2.060 3.739 14.663 1.00 87.25 88 LYS A C 1
ATOM 679 O O . LYS A 1 88 ? -2.768 2.781 14.997 1.00 87.25 88 LYS A O 1
ATOM 684 N N . GLU A 1 89 ? -1.755 4.705 15.513 1.00 88.00 89 GLU A N 1
ATOM 685 C CA . GLU A 1 89 ? -2.496 4.864 16.754 1.00 88.00 89 GLU A CA 1
ATOM 686 C C . GLU A 1 89 ? -3.935 5.285 16.444 1.00 88.00 89 GLU A C 1
ATOM 688 O O . GLU A 1 89 ? -4.194 5.920 15.422 1.00 88.00 89 GLU A O 1
ATOM 693 N N . LYS A 1 90 ? -4.865 4.947 17.343 1.00 91.25 90 LYS A N 1
ATOM 694 C CA . LYS A 1 90 ? -6.289 5.313 17.231 1.00 91.25 90 LYS A CA 1
ATOM 695 C C . LYS A 1 90 ? -7.004 4.783 15.979 1.00 91.25 90 LYS A C 1
ATOM 697 O O . LYS A 1 90 ? -8.010 5.345 15.557 1.00 91.25 90 LYS A O 1
ATOM 702 N N . THR A 1 91 ? -6.519 3.681 15.414 1.00 91.00 91 THR A N 1
ATOM 703 C CA . THR A 1 91 ? -7.174 2.977 14.306 1.00 91.00 91 THR A CA 1
ATOM 704 C C . THR A 1 91 ? -7.276 1.483 14.590 1.00 91.00 91 THR A C 1
ATOM 706 O O . THR A 1 91 ? -6.381 0.909 15.219 1.00 91.00 91 THR A O 1
ATOM 70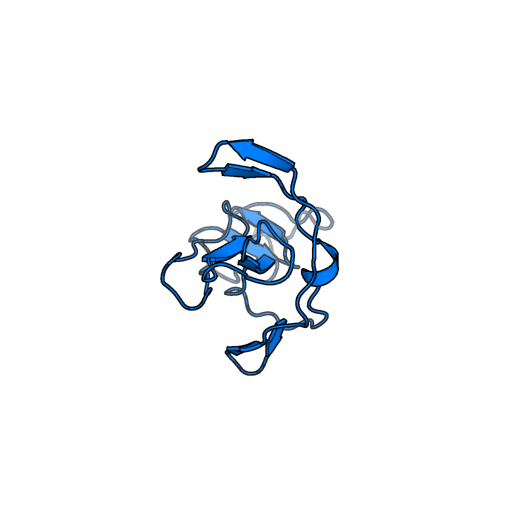9 N N . CYS A 1 92 ? -8.341 0.856 14.098 1.00 89.50 92 CYS A N 1
ATOM 710 C CA . CYS A 1 92 ? -8.486 -0.593 14.021 1.00 89.50 92 CYS A CA 1
ATOM 711 C C . CYS A 1 92 ? -8.373 -1.044 12.564 1.00 89.50 92 CYS A C 1
ATOM 713 O O . CYS A 1 92 ? -8.828 -0.348 11.659 1.00 89.50 92 CYS A O 1
ATOM 715 N N . ASN A 1 93 ? -7.811 -2.227 12.353 1.00 86.44 93 ASN A N 1
ATOM 716 C CA . ASN A 1 93 ? -7.899 -2.959 11.102 1.00 86.44 93 ASN A CA 1
ATOM 717 C C . ASN A 1 93 ? -8.716 -4.221 11.368 1.00 86.44 93 ASN A C 1
ATOM 719 O O . ASN A 1 93 ? -8.232 -5.152 12.004 1.00 86.44 93 ASN A O 1
ATOM 723 N N . ILE A 1 94 ? -9.981 -4.213 10.962 1.00 85.44 94 ILE A N 1
ATOM 724 C CA . ILE A 1 94 ? -10.919 -5.298 11.250 1.00 85.44 94 ILE A CA 1
ATOM 725 C C . ILE A 1 94 ? -11.356 -5.886 9.916 1.00 85.44 94 ILE A C 1
ATOM 727 O O . ILE A 1 94 ? -11.848 -5.164 9.053 1.00 85.44 94 ILE A O 1
ATOM 731 N N . ASP A 1 95 ? -11.122 -7.185 9.733 1.00 80.31 95 ASP A N 1
ATOM 732 C CA . ASP A 1 95 ? -11.383 -7.913 8.482 1.00 80.31 95 ASP A CA 1
ATOM 733 C C . ASP A 1 95 ? -10.684 -7.301 7.246 1.00 80.31 95 ASP A C 1
ATOM 735 O O . ASP A 1 95 ? -11.189 -7.360 6.125 1.00 80.31 95 ASP A O 1
ATOM 739 N N . GLY A 1 96 ? -9.505 -6.696 7.442 1.00 75.75 96 GLY A N 1
ATOM 740 C CA . GLY A 1 96 ? -8.736 -6.039 6.378 1.00 75.75 96 GLY A CA 1
ATOM 741 C C . GLY A 1 96 ? -9.221 -4.628 6.025 1.00 75.75 96 GLY A C 1
ATOM 742 O O . GLY A 1 96 ? -8.696 -4.028 5.085 1.00 75.75 96 GLY A O 1
ATOM 743 N N . LEU A 1 97 ? -10.211 -4.101 6.751 1.00 81.56 97 LEU A N 1
ATOM 744 C CA . LEU A 1 97 ? -10.749 -2.757 6.575 1.00 81.56 97 LEU A CA 1
ATOM 745 C C . LEU A 1 97 ? -10.316 -1.831 7.709 1.00 81.56 97 LEU A C 1
ATOM 747 O O . LEU A 1 97 ? -10.287 -2.202 8.884 1.00 81.56 97 LEU A O 1
ATOM 751 N N . CYS A 1 98 ? -10.016 -0.591 7.336 1.00 87.50 98 CYS A N 1
ATOM 752 C CA . CYS A 1 98 ? -9.605 0.449 8.261 1.00 87.50 98 CYS A CA 1
ATOM 753 C C . CYS A 1 98 ? -10.797 1.145 8.926 1.00 87.50 98 CYS A C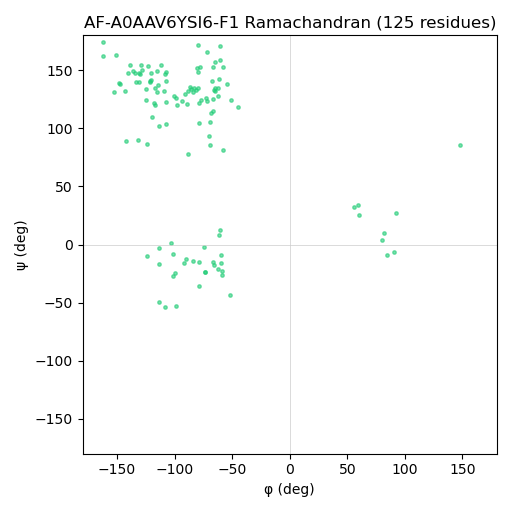 1
ATOM 755 O O . CYS A 1 98 ? -11.698 1.624 8.237 1.00 87.50 98 CYS A O 1
ATOM 757 N N . TYR A 1 99 ? -10.742 1.273 10.252 1.00 88.94 99 TYR A N 1
ATOM 758 C CA . TYR A 1 99 ? -11.716 2.002 11.064 1.00 88.94 99 TYR A CA 1
ATOM 759 C C . TYR A 1 99 ? -11.011 2.963 12.023 1.00 88.94 99 TYR A C 1
ATOM 761 O O . TYR A 1 99 ? -9.985 2.626 12.622 1.00 88.94 99 TYR A O 1
A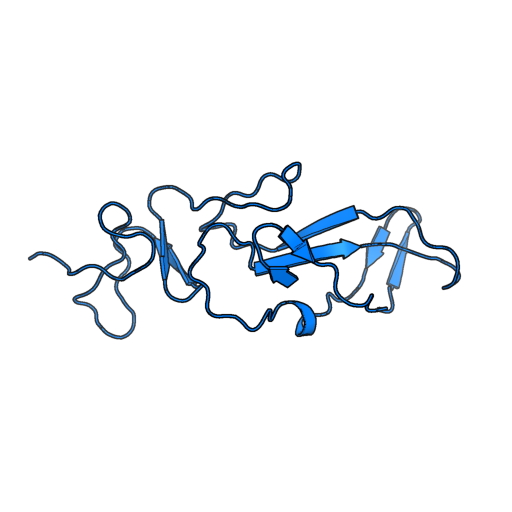TOM 769 N N . ALA A 1 100 ? -11.566 4.160 12.193 1.00 92.00 100 ALA A N 1
ATOM 770 C CA . ALA A 1 100 ? -11.122 5.104 13.206 1.00 92.00 100 ALA A CA 1
ATOM 771 C C . ALA A 1 100 ? -11.652 4.706 14.592 1.00 92.00 100 ALA A C 1
ATOM 773 O O . ALA A 1 100 ? -12.699 4.073 14.730 1.00 92.00 100 ALA A O 1
ATOM 774 N N . GLU A 1 101 ? -10.923 5.084 15.643 1.00 93.50 101 GLU A N 1
ATOM 775 C CA . GLU A 1 101 ? -11.383 4.927 17.023 1.00 93.50 101 GLU A CA 1
ATOM 776 C C . GLU A 1 101 ? -12.790 5.516 17.212 1.00 93.50 101 GLU A C 1
ATOM 778 O O . GLU A 1 101 ? -13.032 6.690 16.937 1.00 93.50 101 GLU A O 1
ATOM 783 N N . GLY A 1 102 ? -13.707 4.687 17.712 1.00 93.25 102 GLY A N 1
ATOM 784 C CA . GLY A 1 102 ? -15.107 5.042 17.927 1.00 93.25 102 GLY A CA 1
ATOM 785 C C . GLY A 1 102 ? -16.042 4.751 16.751 1.00 93.25 102 GLY A C 1
ATOM 786 O O . GLY A 1 102 ? -17.252 4.861 16.938 1.00 93.25 102 GLY A O 1
ATOM 787 N N . ASP A 1 103 ? -15.538 4.336 15.585 1.00 94.38 103 ASP A N 1
ATOM 788 C CA . ASP A 1 103 ? -16.401 3.958 14.460 1.00 94.38 103 ASP A CA 1
ATOM 789 C C . ASP A 1 103 ? -17.275 2.747 14.825 1.00 94.38 103 ASP A C 1
ATOM 791 O O . ASP A 1 103 ? -16.757 1.773 15.387 1.00 94.38 103 ASP A O 1
ATOM 795 N N . PRO A 1 104 ? -18.586 2.766 14.513 1.00 94.38 104 PRO A N 1
ATOM 796 C CA . PRO A 1 104 ? -19.470 1.644 14.778 1.00 94.38 104 PRO A CA 1
ATOM 797 C C . PRO A 1 104 ? -19.331 0.544 13.727 1.00 94.38 104 PRO A C 1
ATOM 799 O O . PRO A 1 104 ? -19.120 0.803 12.541 1.00 94.38 104 PRO A O 1
ATOM 802 N N . ASN A 1 105 ? -19.540 -0.701 14.151 1.00 94.00 105 ASN A N 1
ATOM 803 C CA . ASN A 1 105 ? -19.652 -1.817 13.225 1.00 94.00 105 ASN A CA 1
ATOM 804 C C . ASN A 1 105 ? -20.877 -1.602 12.308 1.00 94.00 105 ASN A C 1
ATOM 806 O O . ASN A 1 105 ? -21.989 -1.434 12.823 1.00 94.00 105 ASN A O 1
ATOM 810 N N . PRO A 1 106 ? -20.715 -1.679 10.971 1.00 92.06 106 PRO A N 1
ATOM 811 C CA . PRO A 1 106 ? -21.805 -1.442 10.018 1.00 92.06 106 PRO A CA 1
ATOM 812 C C . PRO A 1 106 ? -23.018 -2.372 10.174 1.00 92.06 106 PRO A C 1
ATOM 814 O O . PRO A 1 106 ? -24.129 -2.009 9.800 1.00 92.06 106 PRO A O 1
ATOM 817 N N . THR A 1 107 ? -22.809 -3.575 10.711 1.00 93.00 107 THR A N 1
ATOM 818 C CA . THR A 1 107 ? -23.837 -4.610 10.910 1.00 93.00 107 THR A CA 1
ATOM 819 C C . THR A 1 107 ? -24.363 -4.642 12.349 1.00 93.00 107 THR A C 1
ATOM 821 O O . THR A 1 107 ? -25.482 -5.089 12.585 1.00 93.00 107 THR A O 1
ATOM 824 N N . SER A 1 108 ? -23.585 -4.170 13.328 1.00 92.62 108 SER A N 1
ATOM 825 C CA . SER A 1 108 ? -23.938 -4.232 14.751 1.00 92.62 108 SER A CA 1
ATOM 826 C C . SER A 1 108 ? -23.503 -2.963 15.498 1.00 92.62 108 SER A C 1
ATOM 828 O O . SER A 1 108 ? -22.431 -2.952 16.100 1.00 92.62 108 SER A O 1
ATOM 830 N N . PRO A 1 109 ? -24.344 -1.915 15.559 1.00 88.69 109 PRO A N 1
ATOM 831 C CA . PRO A 1 109 ? -23.985 -0.611 16.135 1.00 88.69 109 PRO A CA 1
ATOM 832 C C . PRO A 1 109 ? -23.560 -0.623 17.614 1.00 88.69 109 PRO A C 1
ATOM 834 O O . PRO A 1 109 ? -22.966 0.337 18.091 1.00 88.69 109 PRO A O 1
ATOM 837 N N . CYS A 1 110 ? -23.843 -1.703 18.350 1.00 93.56 110 CYS A N 1
ATOM 838 C CA . CYS A 1 110 ? -23.367 -1.910 19.724 1.00 93.56 110 CYS A CA 1
ATOM 839 C C . CYS A 1 110 ? -21.875 -2.274 19.808 1.00 93.56 110 CYS A C 1
ATOM 841 O O . CYS A 1 110 ? -21.352 -2.493 20.899 1.00 93.56 110 CYS A O 1
ATOM 843 N N . LEU A 1 111 ? -21.203 -2.396 18.669 1.00 95.44 111 LEU A N 1
ATOM 844 C CA . LEU A 1 111 ? -19.790 -2.693 18.561 1.00 95.44 111 LEU A CA 1
ATOM 845 C C . LEU A 1 111 ? -19.064 -1.496 17.955 1.00 95.44 111 LEU A C 1
ATOM 847 O O . LEU A 1 111 ? -19.543 -0.918 16.983 1.00 95.44 111 LEU A O 1
ATOM 851 N N . LEU A 1 112 ? -17.903 -1.159 18.508 1.00 95.81 112 LEU A N 1
ATOM 852 C CA . LEU A 1 112 ? -17.078 -0.030 18.092 1.00 95.81 112 LEU A CA 1
ATOM 853 C C . LEU A 1 112 ? -15.635 -0.473 17.853 1.00 95.81 112 LEU A C 1
ATOM 855 O O . LEU A 1 112 ? -15.148 -1.428 18.472 1.00 95.81 112 LEU A O 1
ATOM 859 N N . CYS A 1 113 ? -14.925 0.265 17.007 1.00 94.50 113 CYS A N 1
ATOM 860 C CA . CYS A 1 113 ? -13.473 0.214 16.973 1.00 94.50 113 CYS A CA 1
ATOM 861 C C . CYS A 1 113 ? -12.916 0.831 18.267 1.00 94.50 113 CYS A C 1
ATOM 863 O O . CYS A 1 113 ? -13.050 2.032 18.505 1.00 94.50 113 CYS A O 1
ATOM 865 N N . LYS A 1 114 ? -12.282 0.007 19.114 1.00 94.69 114 LYS A N 1
ATOM 866 C CA . LYS A 1 114 ? -11.572 0.447 20.328 1.00 94.69 114 LYS A CA 1
ATOM 867 C C . LYS A 1 114 ? -10.116 -0.037 20.291 1.00 94.69 114 LYS A C 1
ATOM 869 O O . LYS A 1 114 ? -9.808 -1.072 20.885 1.00 94.69 114 LYS A O 1
ATOM 874 N N . PRO A 1 115 ? -9.201 0.721 19.658 1.00 91.88 115 PRO A N 1
ATOM 875 C CA . PRO A 1 115 ? -7.799 0.330 19.465 1.00 91.88 115 PRO A CA 1
ATOM 876 C C . PRO A 1 115 ? -7.023 0.057 20.761 1.00 91.88 115 PRO A C 1
ATOM 878 O O . PRO A 1 115 ? -6.006 -0.633 20.728 1.00 91.88 115 PRO A O 1
ATOM 881 N N . SER A 1 116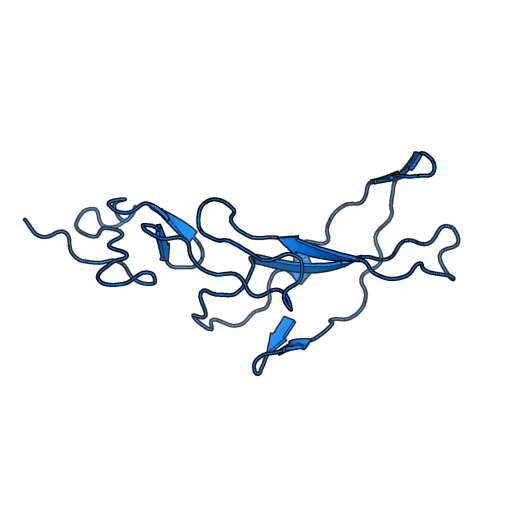 ? -7.475 0.611 21.891 1.00 91.81 116 SER A N 1
ATOM 882 C CA . SER A 1 116 ? -6.915 0.380 23.230 1.00 91.81 116 SER A CA 1
ATOM 883 C C . SER A 1 116 ? -7.249 -0.998 23.812 1.00 91.81 116 SER A C 1
ATOM 885 O O . SER A 1 116 ? -6.515 -1.485 24.667 1.00 91.81 116 SER A O 1
ATOM 887 N N . VAL A 1 117 ? -8.337 -1.62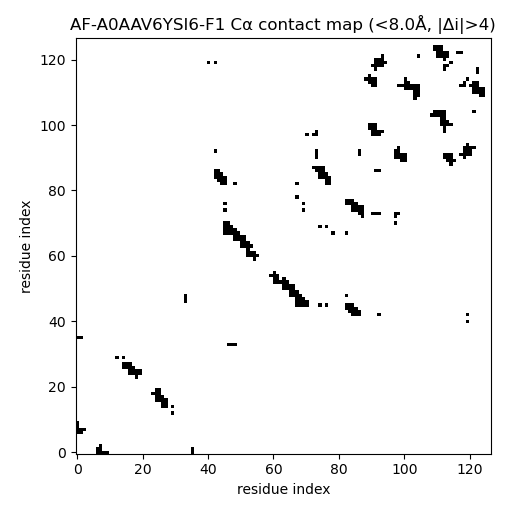2 23.351 1.00 92.44 117 VAL A N 1
ATOM 888 C CA . VAL A 1 117 ? -8.777 -2.966 23.754 1.00 92.44 117 VAL A CA 1
ATOM 889 C C . VAL A 1 117 ? -8.330 -3.989 22.717 1.00 92.44 117 VAL A C 1
ATOM 891 O O . VAL A 1 117 ? -7.682 -4.978 23.047 1.00 92.44 117 VAL A O 1
ATOM 894 N N . SER A 1 118 ? -8.662 -3.736 21.452 1.00 89.75 118 SER A N 1
ATOM 895 C CA . SER A 1 118 ? -8.252 -4.553 20.318 1.00 89.75 118 SER A CA 1
ATOM 896 C C . SER A 1 118 ? -8.201 -3.696 19.064 1.00 89.75 118 SER A C 1
ATOM 898 O O . SER A 1 118 ? -9.144 -2.975 18.741 1.00 89.75 118 SER A O 1
ATOM 900 N N . LYS A 1 119 ? -7.097 -3.802 18.327 1.00 88.44 119 LYS A N 1
ATOM 901 C CA . LYS A 1 119 ? -6.978 -3.187 17.003 1.00 88.44 119 LYS A CA 1
ATOM 902 C C . LYS A 1 119 ? -7.574 -4.064 15.902 1.00 88.44 119 LYS A C 1
ATOM 904 O O . LYS A 1 119 ? -7.721 -3.575 14.792 1.00 88.44 119 LYS A O 1
ATOM 909 N N . LEU A 1 120 ? -7.851 -5.338 16.192 1.00 87.38 120 LEU A N 1
ATOM 910 C CA . LEU A 1 120 ? -8.099 -6.374 15.177 1.00 87.38 120 LEU A CA 1
ATOM 911 C C . LEU A 1 120 ? -9.529 -6.894 15.202 1.00 87.38 120 LEU A C 1
ATOM 913 O O . LEU A 1 120 ? -9.993 -7.562 14.285 1.00 87.38 120 LEU A O 1
ATOM 917 N N . THR A 1 121 ? -10.224 -6.625 16.302 1.00 91.19 121 THR A N 1
ATOM 918 C CA . THR A 1 121 ? -11.570 -7.108 16.551 1.00 91.19 121 THR A CA 1
ATOM 919 C C . THR A 1 121 ? -12.427 -5.992 17.111 1.00 91.19 121 THR A C 1
ATOM 921 O O . THR A 1 121 ? -11.967 -5.096 17.823 1.00 91.19 121 THR A O 1
ATOM 924 N N . TRP A 1 122 ? -13.712 -6.071 16.793 1.00 94.69 122 TRP A N 1
ATOM 925 C CA . TRP A 1 122 ? -14.714 -5.180 17.341 1.00 94.69 122 TRP A CA 1
ATOM 926 C C . TRP A 1 122 ? -14.803 -5.306 18.863 1.00 94.69 122 TRP A C 1
ATOM 928 O O . TRP A 1 122 ? -14.725 -6.402 19.417 1.00 94.69 122 TRP A O 1
ATOM 938 N N . SER A 1 123 ? -15.017 -4.179 19.535 1.00 95.19 123 SER A N 1
ATOM 939 C CA . SER A 1 123 ? -15.195 -4.123 20.986 1.00 95.19 123 SER A CA 1
ATOM 940 C C . SER A 1 123 ? -16.602 -3.658 21.343 1.00 95.19 123 SER A C 1
ATOM 942 O O . SER A 1 123 ? -17.196 -2.859 20.626 1.00 95.19 123 SER A O 1
ATOM 944 N N . ILE A 1 124 ? -17.137 -4.125 22.471 1.00 93.75 124 ILE A N 1
ATOM 945 C CA . ILE A 1 124 ? -18.474 -3.734 22.938 1.00 93.75 124 ILE A CA 1
ATOM 946 C C . ILE A 1 124 ? -18.489 -2.237 23.289 1.00 93.75 124 ILE A C 1
ATOM 948 O O . ILE A 1 124 ? -17.586 -1.733 23.967 1.00 93.75 124 ILE A O 1
ATOM 952 N N . ALA A 1 125 ? -19.512 -1.521 22.820 1.00 85.25 125 ALA A N 1
ATOM 953 C CA . ALA A 1 125 ? -19.840 -0.179 23.281 1.00 85.25 125 ALA A CA 1
ATOM 954 C C . ALA A 1 125 ? -20.304 -0.278 24.741 1.00 85.25 125 ALA A C 1
ATOM 956 O O . ALA A 1 125 ? -21.315 -0.915 25.027 1.00 85.25 125 ALA A O 1
ATOM 957 N N . GLU A 1 126 ? -19.544 0.304 25.666 1.00 77.25 126 GLU A N 1
ATOM 958 C CA . GLU A 1 126 ? -19.996 0.397 27.054 1.00 77.25 126 GLU A CA 1
ATOM 959 C C . GLU A 1 126 ? -20.978 1.566 27.134 1.00 77.25 126 GLU A C 1
ATOM 961 O O . GLU A 1 126 ? -20.741 2.607 26.515 1.00 77.25 126 GLU A O 1
ATOM 966 N N . SER A 1 127 ? -22.101 1.338 27.813 1.00 61.25 127 SER A N 1
ATOM 967 C CA . SER A 1 127 ? -23.177 2.308 28.034 1.00 61.25 127 SER A CA 1
ATOM 968 C C . SER A 1 127 ? -22.820 3.340 29.091 1.00 61.25 127 SER A C 1
ATOM 970 O O . SER A 1 127 ? -22.283 2.895 30.132 1.00 61.25 127 SER A O 1
#

Foldseek 3Di:
DDDPNADDDDDDDDWDWDDDDPVDIHTDDDCVQLPPPDPDPDQFAASDKDFDWDDPPVPDTDGTQIDTHHDPVFWDFDSPDSRTIDGDPQWAQEPNDIDGFQPADPVHRQWTCHVVVPSYDTDGNDD

Radius of gyration: 18.52 Å; Cα contacts (8 Å, |Δi|>4): 197; chains: 1; bounding box: 41×28×54 Å

pLDDT: mean 81.15, std 14.41, range [39.59, 96.5]